Protein AF-A0A8T3PWP8-F1 (afdb_monomer)

Radius of gyration: 15.41 Å; Cα contacts (8 Å, |Δi|>4): 227; chains: 1; bounding box: 35×40×38 Å

Solvent-accessible surface area (backbone atoms only — not comparable to full-atom values): 7172 Å² total; per-residue (Å²): 134,89,68,70,73,70,73,57,89,94,51,48,80,70,47,63,30,17,34,41,33,70,83,45,56,60,93,83,65,50,53,74,50,44,23,34,41,37,34,29,52,66,12,42,29,28,32,28,49,39,48,76,50,75,55,97,64,26,23,36,38,44,38,55,61,55,40,85,71,47,73,50,62,67,70,60,47,70,69,59,57,49,50,60,41,43,77,70,58,40,48,75,47,74,55,66,85,43,49,93,93,46,46,55,31,66,77,38,81,44,74,75,83,79,69,76,73,69,81,82,75,130

Mean predicted aligned error: 8.73 Å

Sequence (122 aa):
MDATGVFPVGVEPVHRWRFLLDNLPEWIGGGFSAGEFLLRSDGALLRRSVISSYSRGETTWRAGPWSEFHRFPAGCERGQARAWLIDRGYDLGDPSPVAVDKSVAGPFPGLPDLFQKGPTLP

Secondary structure (DSSP, 8-state):
------PPTT--EEEEEEEEEEEE-GGGTSEEEEEEEEEETTSEEEEEEEEEEEETTEEEEEE---EEEEEPPTT--HHHHHHHHHHTT-EEEPPPSS-TT-SEEEEEES------------

Foldseek 3Di:
DDPADDPPPPKDFQDKWWWWQPDDDCVVPDDIFIWMWTAIQQQFIKIWGKDWDDDPQWIKMFIDGIDTDDGDHHRDHPVNVVVVCVVVVIDIDDDDPADPNGGMDDRDGHDPPPDDPDDPDD

Nearest PDB structures (foldseek):
  6rxt-assembly1_UD  TM=6.886E-01  e=7.167E+00  Thermochaetoides thermophila
  5n1a-assembly1_A  TM=4.448E-01  e=6.090E+00  Thermochaetoides thermophila DSM 1495
  6qp9-assembly1_A  TM=3.812E-01  e=4.166E+00  Drosophila melanogaster

Structure (mmCIF, N/CA/C/O backbone):
data_AF-A0A8T3PWP8-F1
#
_entry.id   AF-A0A8T3PWP8-F1
#
loop_
_atom_site.group_PDB
_atom_site.id
_atom_site.type_symbol
_atom_site.label_atom_id
_atom_site.label_alt_id
_atom_site.label_comp_id
_atom_site.label_asym_id
_atom_site.label_entity_id
_atom_site.label_seq_id
_atom_site.pdbx_PDB_ins_code
_atom_site.Cartn_x
_atom_site.Cartn_y
_atom_site.Cartn_z
_atom_site.occupancy
_atom_site.B_iso_or_equiv
_atom_site.auth_seq_id
_atom_site.auth_comp_id
_atom_site.auth_asym_id
_atom_site.auth_atom_id
_atom_site.pdbx_PDB_model_num
ATOM 1 N N . MET A 1 1 ? -15.570 13.132 -10.457 1.00 35.25 1 MET A N 1
ATOM 2 C CA . MET A 1 1 ? -15.550 13.128 -8.982 1.00 35.25 1 MET A CA 1
ATOM 3 C C . MET A 1 1 ? -14.173 12.665 -8.571 1.00 35.25 1 MET A C 1
ATOM 5 O O . MET A 1 1 ? -13.828 11.509 -8.775 1.00 35.25 1 MET A O 1
ATOM 9 N N . ASP A 1 2 ? -13.370 13.633 -8.153 1.00 35.06 2 ASP A N 1
ATOM 10 C CA . ASP A 1 2 ? -11.944 13.539 -7.869 1.00 35.06 2 ASP A CA 1
ATOM 11 C C . ASP A 1 2 ? -11.662 12.642 -6.659 1.00 35.06 2 ASP A C 1
ATOM 13 O O . ASP A 1 2 ? -11.883 13.029 -5.517 1.00 35.06 2 ASP A O 1
ATOM 17 N N . ALA A 1 3 ? -11.169 11.430 -6.912 1.00 34.88 3 ALA A N 1
ATOM 18 C CA . ALA A 1 3 ? -10.596 10.553 -5.891 1.00 34.88 3 ALA A CA 1
ATOM 19 C C . ALA A 1 3 ? -9.064 10.547 -6.018 1.00 34.88 3 ALA A C 1
ATOM 21 O O . ALA A 1 3 ? -8.423 9.506 -6.152 1.00 34.88 3 ALA A O 1
ATOM 22 N N . THR A 1 4 ? -8.463 11.733 -6.060 1.00 45.12 4 THR A N 1
ATOM 23 C CA . THR A 1 4 ? -7.013 11.910 -5.954 1.00 45.12 4 THR A CA 1
ATOM 24 C C . THR A 1 4 ? -6.655 12.002 -4.477 1.00 45.12 4 THR A C 1
ATOM 26 O O . THR A 1 4 ? -7.164 12.852 -3.752 1.00 45.12 4 THR A O 1
ATOM 29 N N . GLY A 1 5 ? -5.808 11.070 -4.032 1.00 48.94 5 GLY A N 1
ATOM 30 C CA . GLY A 1 5 ? -5.414 10.860 -2.641 1.00 48.94 5 GLY A CA 1
ATOM 31 C C . GLY A 1 5 ? -4.744 12.066 -1.989 1.00 48.94 5 GLY A C 1
ATOM 32 O O . GLY A 1 5 ? -3.520 12.139 -1.910 1.00 48.94 5 GLY A O 1
ATOM 33 N N . VAL A 1 6 ? -5.556 12.977 -1.466 1.00 53.47 6 VAL A N 1
ATOM 34 C CA . VAL A 1 6 ? -5.134 13.960 -0.474 1.00 53.47 6 VAL A CA 1
ATOM 35 C C . VAL A 1 6 ? -5.354 13.321 0.892 1.00 53.47 6 VAL A C 1
ATOM 37 O O . VAL A 1 6 ? -6.486 13.037 1.284 1.00 53.47 6 VAL A O 1
ATOM 40 N N . PHE A 1 7 ? -4.260 13.043 1.599 1.00 55.59 7 PHE A N 1
ATOM 41 C CA . PHE A 1 7 ? -4.317 12.633 2.998 1.00 55.59 7 PHE A CA 1
ATOM 42 C C . PHE A 1 7 ? -4.991 13.753 3.802 1.00 55.59 7 PHE A C 1
ATOM 44 O O . PHE A 1 7 ? -4.538 14.896 3.721 1.00 55.59 7 PHE A O 1
ATOM 51 N N . PRO A 1 8 ? -6.075 13.476 4.548 1.00 58.91 8 PRO A N 1
ATOM 52 C CA . PRO A 1 8 ? -6.673 14.467 5.432 1.00 58.91 8 PRO A CA 1
ATOM 53 C C . PRO A 1 8 ? -5.633 14.986 6.423 1.00 58.91 8 PRO A C 1
ATOM 55 O O . PRO A 1 8 ? -4.860 14.203 6.979 1.00 58.91 8 PRO A O 1
ATOM 58 N N . VAL A 1 9 ? -5.634 16.298 6.658 1.00 58.66 9 VAL A N 1
ATOM 59 C CA . VAL A 1 9 ? -4.749 16.946 7.635 1.00 58.66 9 VAL A CA 1
ATOM 60 C C . VAL A 1 9 ? -4.906 16.264 8.998 1.00 58.66 9 VAL A C 1
ATOM 62 O O . VAL A 1 9 ? -6.024 16.097 9.483 1.00 58.66 9 VAL A O 1
ATOM 65 N N . GLY A 1 10 ? -3.786 15.864 9.606 1.00 65.88 10 GLY A N 1
ATOM 66 C CA . GLY A 1 10 ? -3.759 15.195 10.910 1.00 65.88 10 GLY A CA 1
ATOM 67 C C . GLY A 1 10 ? -3.941 13.676 10.868 1.00 65.88 10 GLY A C 1
ATOM 68 O O . GLY A 1 10 ? -3.994 13.054 11.928 1.00 65.88 10 GLY A O 1
ATOM 69 N N . VAL A 1 11 ? -4.022 13.061 9.681 1.00 70.81 11 VAL A N 1
ATOM 70 C CA . VAL A 1 11 ? -4.031 11.602 9.558 1.00 70.81 11 VAL A CA 1
ATOM 71 C C . VAL A 1 11 ? -2.766 11.093 8.888 1.00 70.81 11 VAL A C 1
ATOM 73 O O . VAL A 1 11 ? -2.612 11.159 7.669 1.00 70.81 11 VAL A O 1
ATOM 76 N N . GLU A 1 12 ? -1.911 10.489 9.705 1.00 81.56 12 GLU A N 1
ATOM 77 C CA . GLU A 1 12 ? -0.605 10.005 9.285 1.00 81.56 12 GLU A CA 1
ATOM 78 C C . GLU A 1 12 ? -0.631 8.519 8.885 1.00 81.56 12 GLU A C 1
ATOM 80 O O . GLU A 1 12 ? -1.398 7.721 9.447 1.00 81.56 12 GLU A O 1
ATOM 85 N N . PRO A 1 13 ? 0.225 8.115 7.931 1.00 83.94 13 PRO A N 1
ATOM 86 C CA . PRO A 1 13 ? 0.591 6.723 7.713 1.00 83.94 13 PRO A CA 1
ATOM 87 C C . PRO A 1 13 ? 1.088 6.057 9.005 1.00 83.94 13 PRO A C 1
ATOM 89 O O . PRO A 1 13 ? 2.098 6.458 9.573 1.00 83.94 13 PRO A O 1
ATOM 92 N N . VAL A 1 14 ? 0.420 4.989 9.438 1.00 86.00 14 VAL A N 1
ATOM 93 C CA . VAL A 1 14 ? 0.895 4.108 10.518 1.00 86.00 14 VAL A CA 1
ATOM 94 C C . VAL A 1 14 ? 1.865 3.081 9.953 1.00 86.00 14 VAL A C 1
ATOM 96 O O . VAL A 1 14 ? 2.948 2.856 10.490 1.00 86.00 14 VAL A O 1
ATOM 99 N N . HIS A 1 15 ? 1.471 2.418 8.864 1.00 91.44 15 HIS A N 1
ATOM 100 C CA . HIS A 1 15 ? 2.315 1.426 8.214 1.00 91.44 15 HIS A CA 1
ATOM 101 C C . HIS A 1 15 ? 1.901 1.182 6.770 1.00 91.44 15 HIS A C 1
ATOM 103 O O . HIS A 1 15 ? 0.747 1.396 6.396 1.00 91.44 15 HIS A O 1
ATOM 109 N N . ARG A 1 16 ? 2.843 0.684 5.970 1.00 91.38 16 ARG A N 1
ATOM 110 C CA . ARG A 1 16 ? 2.639 0.366 4.563 1.00 91.38 16 ARG A CA 1
ATOM 111 C C . ARG A 1 16 ? 3.211 -1.005 4.246 1.00 91.38 16 ARG A C 1
ATOM 113 O O . ARG A 1 16 ? 4.317 -1.315 4.673 1.00 91.38 16 ARG A O 1
ATOM 120 N N . TRP A 1 17 ? 2.474 -1.784 3.468 1.00 92.44 17 TRP A N 1
ATOM 121 C CA . TRP A 1 17 ? 2.903 -3.096 2.994 1.00 92.44 17 TRP A CA 1
ATOM 122 C C . TRP A 1 17 ? 2.770 -3.161 1.487 1.00 92.44 17 TRP A C 1
ATOM 124 O O . TRP A 1 17 ? 1.782 -2.665 0.946 1.00 92.44 17 TRP A O 1
ATOM 134 N N . ARG A 1 18 ? 3.703 -3.834 0.819 1.00 90.38 18 ARG A N 1
ATOM 135 C CA . ARG A 1 18 ? 3.404 -4.417 -0.489 1.00 90.38 18 ARG A CA 1
ATOM 136 C C . ARG A 1 18 ? 2.636 -5.706 -0.261 1.00 90.38 18 ARG A C 1
ATOM 138 O O . ARG A 1 18 ? 2.943 -6.433 0.680 1.00 90.38 18 ARG A O 1
ATOM 145 N N . PHE A 1 19 ? 1.671 -5.995 -1.119 1.00 86.44 19 PHE A N 1
ATOM 146 C CA . PHE A 1 19 ? 1.022 -7.2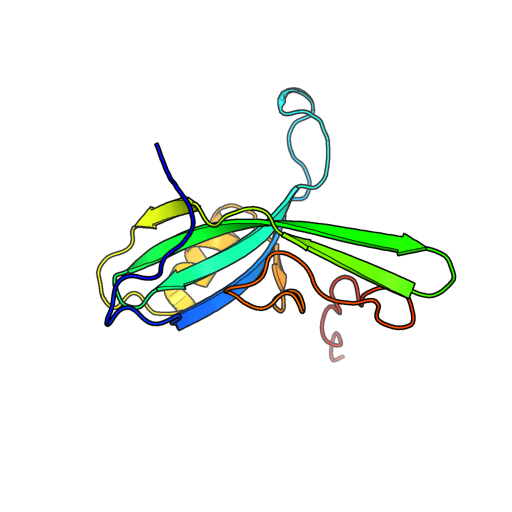93 -1.144 1.00 86.44 19 PHE A CA 1
ATOM 147 C C . PHE A 1 19 ? 1.174 -7.957 -2.504 1.00 86.44 19 PHE A C 1
ATOM 149 O O . PHE A 1 19 ? 1.215 -7.287 -3.542 1.00 86.44 19 PHE A O 1
ATOM 156 N N . LEU A 1 20 ? 1.213 -9.281 -2.464 1.00 79.94 20 LEU A N 1
ATOM 157 C CA . LEU A 1 20 ? 0.889 -10.145 -3.583 1.00 79.94 20 LEU A CA 1
ATOM 158 C C . LEU A 1 20 ? -0.359 -10.935 -3.188 1.00 79.94 20 LEU A C 1
ATOM 160 O O . LEU A 1 20 ? -0.444 -11.464 -2.081 1.00 79.94 20 LEU A O 1
ATOM 164 N N . LEU A 1 21 ? -1.327 -11.001 -4.089 1.00 70.69 21 LEU A N 1
ATOM 165 C CA . LEU A 1 21 ? -2.368 -12.009 -4.036 1.00 70.69 21 LEU A CA 1
ATOM 166 C C . LEU A 1 21 ? -2.053 -13.016 -5.135 1.00 70.69 21 LEU A C 1
ATOM 168 O O . LEU A 1 21 ? -2.198 -12.707 -6.321 1.00 70.69 21 LEU A O 1
ATOM 172 N N . ASP A 1 22 ? -1.548 -14.169 -4.715 1.00 55.62 22 ASP A N 1
ATOM 173 C CA . ASP A 1 22 ? -1.397 -15.343 -5.565 1.00 55.62 22 ASP A CA 1
ATOM 174 C C . ASP A 1 22 ? -2.733 -16.106 -5.603 1.00 55.62 22 ASP A C 1
ATOM 176 O O . ASP A 1 22 ? -3.527 -16.023 -4.664 1.00 55.62 22 ASP A O 1
ATOM 180 N N . ASN A 1 23 ? -2.986 -16.855 -6.675 1.00 53.84 23 ASN A N 1
ATOM 181 C CA . ASN A 1 23 ? -4.151 -17.732 -6.812 1.00 53.84 23 ASN A CA 1
ATOM 182 C C . ASN A 1 23 ? -5.525 -17.026 -6.893 1.00 53.84 23 ASN A C 1
ATOM 184 O O . ASN A 1 23 ? -6.522 -17.504 -6.343 1.00 53.84 23 ASN A O 1
ATOM 188 N N . LEU A 1 24 ? -5.627 -15.903 -7.620 1.00 59.09 24 LEU A N 1
ATOM 189 C CA . LEU A 1 24 ? -6.948 -15.392 -8.004 1.00 59.0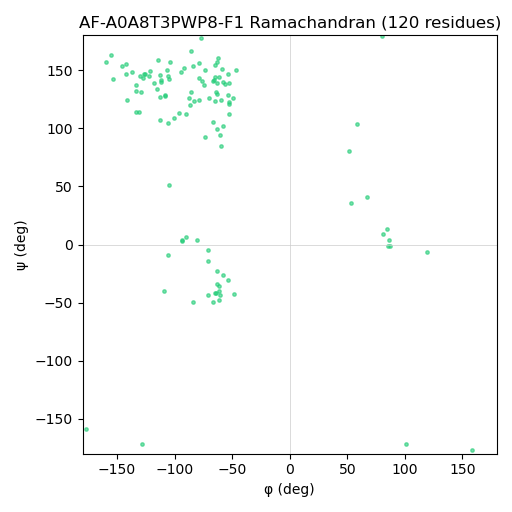9 24 LEU A CA 1
ATOM 190 C C . LEU A 1 24 ? -7.653 -16.397 -8.931 1.00 59.09 24 LEU A C 1
ATOM 192 O O . LEU A 1 24 ? -7.052 -16.815 -9.925 1.00 59.09 24 LEU A O 1
ATOM 196 N N . PRO A 1 25 ? -8.925 -16.751 -8.662 1.00 54.75 25 PRO A N 1
ATOM 197 C CA . PRO A 1 25 ? -9.696 -17.607 -9.552 1.00 54.75 25 PRO A CA 1
ATOM 198 C C . PRO A 1 25 ? -9.691 -17.077 -10.991 1.00 54.75 25 PRO A C 1
ATOM 200 O O . PRO A 1 25 ? -9.843 -15.872 -11.209 1.00 54.75 25 PRO A O 1
ATOM 203 N N . GLU A 1 26 ? -9.569 -17.969 -11.978 1.00 52.56 26 GLU A N 1
ATOM 204 C CA . GLU A 1 26 ? -9.493 -17.601 -13.404 1.00 52.56 26 GLU A CA 1
ATOM 205 C C . GLU A 1 26 ? -10.660 -16.714 -13.864 1.00 52.56 26 GLU A C 1
ATOM 207 O O . GLU A 1 26 ? -10.481 -15.830 -14.697 1.00 52.56 26 GLU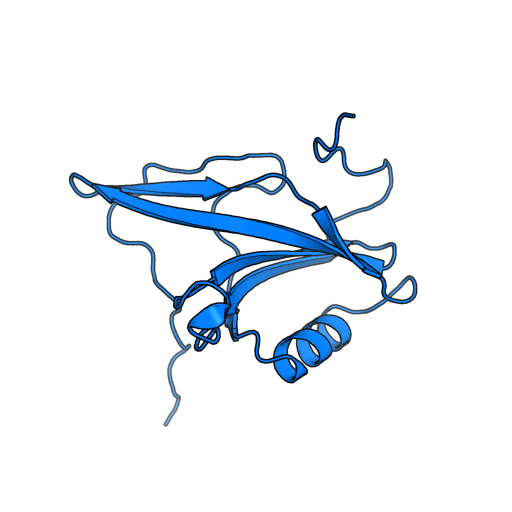 A O 1
ATOM 212 N N . TRP A 1 27 ? -11.842 -16.870 -13.263 1.00 49.59 27 TRP A N 1
ATOM 213 C CA . TRP A 1 27 ? -13.029 -16.070 -13.577 1.00 49.59 27 TRP A CA 1
ATOM 214 C C . TRP A 1 27 ? -12.956 -14.606 -13.097 1.00 49.59 27 TRP A C 1
ATOM 216 O O . TRP A 1 27 ? -13.740 -13.781 -13.558 1.00 49.59 27 TRP A O 1
ATOM 226 N N . ILE A 1 28 ? -12.003 -14.261 -12.221 1.00 52.94 28 ILE A N 1
ATOM 227 C CA . ILE A 1 28 ? -11.655 -12.874 -11.841 1.00 52.94 28 ILE A CA 1
ATOM 228 C C . ILE A 1 28 ? -10.502 -12.338 -12.723 1.00 52.94 28 ILE A C 1
ATOM 230 O O . ILE A 1 28 ? -10.044 -11.209 -12.561 1.00 52.94 28 ILE A O 1
ATOM 234 N N . GLY A 1 29 ? -10.060 -13.123 -13.708 1.00 43.50 29 GLY A N 1
ATOM 235 C CA . GLY A 1 29 ? -9.082 -12.728 -14.718 1.00 43.50 29 GLY A CA 1
ATOM 236 C C . GLY A 1 29 ? -7.805 -13.560 -14.727 1.00 43.50 29 GLY A C 1
ATOM 237 O O . GLY A 1 29 ? -7.020 -13.359 -15.643 1.00 43.50 29 GLY A O 1
ATOM 238 N N . GLY A 1 30 ? -7.609 -14.474 -13.764 1.00 40.00 30 GLY A N 1
ATOM 239 C CA . GLY A 1 30 ? -6.438 -15.355 -13.679 1.00 40.00 30 GLY A CA 1
ATOM 240 C C . GLY A 1 30 ? -5.113 -14.588 -13.598 1.00 40.00 30 GLY A C 1
ATOM 241 O O . GLY A 1 30 ? -4.610 -14.069 -14.589 1.00 40.00 30 GLY A O 1
ATOM 242 N N . GLY A 1 31 ? -4.503 -14.511 -12.416 1.00 51.53 31 GLY A N 1
ATOM 243 C CA . GLY A 1 31 ? -3.179 -13.897 -12.290 1.00 51.53 31 GLY A CA 1
ATOM 244 C C . GLY A 1 31 ? -2.834 -13.410 -10.891 1.00 51.53 31 GLY A C 1
ATOM 245 O O . GLY A 1 31 ? -3.604 -13.555 -9.944 1.00 51.53 31 GLY A O 1
ATOM 246 N N . PHE A 1 32 ? -1.657 -12.799 -10.780 1.00 56.09 32 PHE A N 1
ATOM 247 C CA . PHE A 1 32 ? -1.164 -12.195 -9.548 1.00 56.09 32 PHE A CA 1
ATOM 248 C C . PHE A 1 32 ? -1.658 -10.749 -9.447 1.00 56.09 32 PHE A C 1
ATOM 250 O O . PHE A 1 32 ? -1.416 -9.942 -10.348 1.00 56.09 32 PHE A O 1
ATOM 257 N N . SER A 1 33 ? -2.314 -10.383 -8.343 1.00 70.00 33 SER A N 1
ATOM 258 C CA . SER A 1 33 ? -2.578 -8.970 -8.041 1.00 70.00 33 SER A CA 1
ATOM 259 C C . SER A 1 33 ? -1.497 -8.452 -7.104 1.00 70.00 33 SER A C 1
ATOM 261 O O . SER A 1 33 ? -1.414 -8.881 -5.956 1.00 70.00 33 SER A O 1
ATOM 263 N N . ALA A 1 34 ? -0.673 -7.527 -7.590 1.00 81.25 34 ALA A N 1
ATOM 264 C CA . ALA A 1 34 ? 0.322 -6.840 -6.780 1.00 81.25 34 ALA A CA 1
ATOM 265 C C . ALA A 1 34 ? -0.122 -5.407 -6.476 1.00 81.25 34 ALA A C 1
ATOM 267 O O . ALA A 1 34 ? -0.710 -4.702 -7.305 1.00 81.25 34 ALA A O 1
ATOM 268 N N . GLY A 1 35 ? 0.169 -4.959 -5.267 1.00 90.69 35 GLY A N 1
ATOM 269 C CA . GLY A 1 35 ? -0.167 -3.611 -4.862 1.00 90.69 35 GLY A CA 1
ATOM 270 C C . GLY A 1 35 ? 0.330 -3.297 -3.479 1.00 90.69 35 GLY A C 1
ATOM 271 O O . GLY A 1 35 ? 1.265 -3.920 -2.981 1.00 90.69 35 GLY A O 1
ATOM 272 N N . GLU A 1 36 ? -0.286 -2.298 -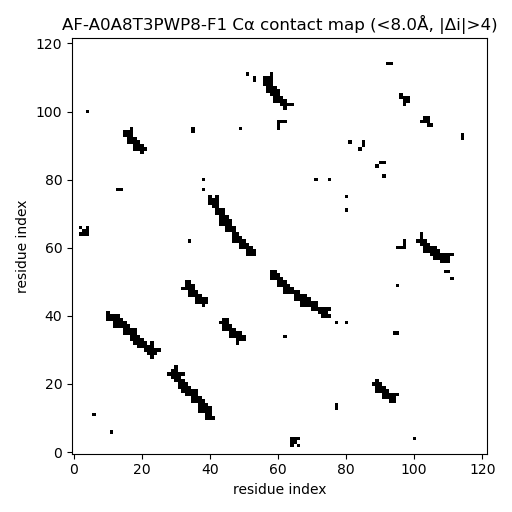2.867 1.00 92.88 36 GLU A N 1
ATOM 273 C CA . GLU A 1 36 ? 0.086 -1.868 -1.535 1.00 92.88 36 GLU A CA 1
ATOM 274 C C . GLU A 1 36 ? -1.108 -1.587 -0.659 1.00 92.88 36 GLU A C 1
ATOM 276 O O . GLU A 1 36 ? -2.139 -1.109 -1.134 1.00 92.88 36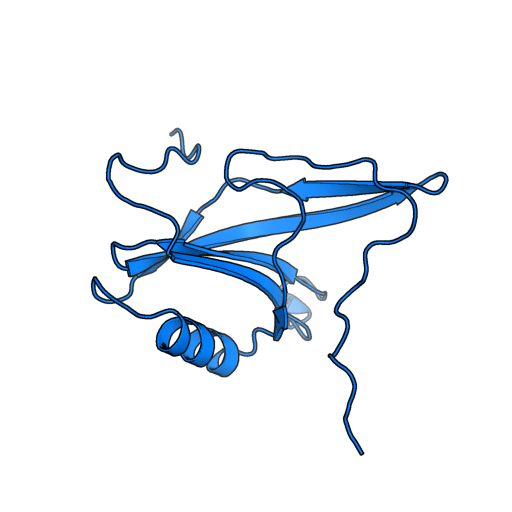 GLU A O 1
ATOM 281 N N . PHE A 1 37 ? -0.908 -1.838 0.627 1.00 94.69 37 PHE A N 1
ATOM 282 C CA . PHE A 1 37 ? -1.769 -1.381 1.693 1.00 94.69 37 PHE A CA 1
ATOM 283 C C . PHE A 1 37 ? -1.107 -0.241 2.446 1.00 94.69 37 PHE A C 1
ATOM 285 O O . PHE A 1 37 ? 0.106 -0.251 2.658 1.00 94.69 37 PHE A O 1
ATOM 292 N N . LEU A 1 38 ? -1.918 0.706 2.894 1.00 94.56 38 LEU A N 1
ATOM 293 C CA . LEU A 1 38 ? -1.506 1.775 3.784 1.00 94.56 38 LEU A CA 1
ATOM 294 C C . LEU A 1 38 ? -2.524 1.905 4.911 1.00 94.56 38 LEU A C 1
ATOM 296 O O . LEU A 1 38 ? -3.675 2.260 4.672 1.00 94.56 38 LEU A O 1
ATOM 300 N N . LEU A 1 39 ? -2.091 1.611 6.132 1.00 94.44 39 LEU A N 1
ATOM 301 C CA . LEU A 1 39 ? -2.879 1.842 7.335 1.00 94.44 39 LEU A CA 1
ATOM 302 C C . LEU A 1 39 ? -2.654 3.276 7.806 1.00 94.44 39 LEU A C 1
ATOM 304 O O . LEU A 1 39 ? -1.511 3.718 7.924 1.00 94.44 39 LEU A O 1
ATOM 308 N N . ARG A 1 40 ? -3.741 3.982 8.092 1.00 92.75 40 ARG A 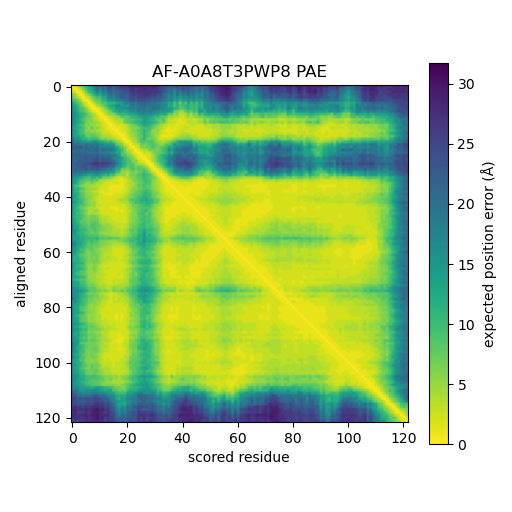N 1
ATOM 309 C CA . ARG A 1 40 ? -3.760 5.341 8.636 1.00 92.75 40 ARG A CA 1
ATOM 310 C C . ARG A 1 40 ? -4.118 5.334 10.122 1.00 92.75 40 ARG A C 1
ATOM 312 O O . ARG A 1 40 ? -4.753 4.398 10.606 1.00 92.75 40 ARG A O 1
ATOM 319 N N . SER A 1 41 ? -3.732 6.386 10.845 1.00 90.69 41 SER A N 1
ATOM 320 C CA . SER A 1 41 ? -3.976 6.502 12.295 1.00 90.69 41 SER A CA 1
ATOM 321 C C . SER A 1 41 ? -5.464 6.557 12.670 1.00 90.69 41 SER A C 1
ATOM 323 O O . SER A 1 41 ? -5.838 6.168 13.776 1.00 90.69 41 SER A O 1
ATOM 325 N N . ASP A 1 42 ? -6.327 6.958 11.734 1.00 90.81 42 ASP A N 1
ATOM 326 C CA . ASP A 1 42 ? -7.789 6.968 11.874 1.00 90.81 42 ASP A CA 1
ATOM 327 C C . ASP A 1 42 ? -8.449 5.592 11.646 1.00 90.81 42 ASP A C 1
ATOM 329 O O . ASP A 1 42 ? -9.676 5.490 11.645 1.00 90.81 42 ASP A O 1
ATOM 333 N N . GLY A 1 43 ? -7.654 4.539 11.433 1.00 91.75 43 GLY A N 1
ATOM 334 C CA . GLY A 1 43 ? -8.132 3.178 11.185 1.00 91.75 43 GLY A CA 1
ATOM 335 C C . GLY A 1 43 ? -8.473 2.883 9.721 1.00 91.75 43 GLY A C 1
ATOM 336 O O . GLY A 1 43 ? -8.834 1.748 9.405 1.00 91.75 43 GLY A O 1
ATOM 337 N N . ALA A 1 44 ? -8.344 3.848 8.803 1.00 92.94 44 ALA A N 1
ATOM 338 C CA . ALA A 1 44 ? -8.546 3.584 7.382 1.00 92.94 44 ALA A CA 1
ATOM 339 C C . ALA A 1 44 ? -7.404 2.721 6.821 1.00 92.94 44 ALA A C 1
ATOM 341 O O . ALA A 1 44 ? -6.227 3.077 6.911 1.00 92.94 44 ALA A O 1
ATOM 342 N N . LEU A 1 45 ? -7.759 1.601 6.194 1.00 94.38 45 LEU A N 1
ATOM 343 C CA . LEU A 1 45 ? -6.851 0.782 5.407 1.00 94.38 45 LEU A CA 1
ATOM 344 C C . LEU A 1 45 ? -7.073 1.104 3.931 1.00 94.38 45 LEU A C 1
ATOM 346 O O . LEU A 1 45 ? -8.096 0.748 3.344 1.00 94.38 45 LEU A O 1
ATOM 350 N N . LEU A 1 46 ? -6.107 1.787 3.330 1.00 93.62 46 LEU A N 1
ATOM 351 C CA . LEU A 1 46 ? -6.112 2.123 1.913 1.00 93.62 46 LEU A CA 1
ATOM 352 C C . LEU A 1 46 ? -5.395 1.043 1.108 1.00 93.62 46 LEU A C 1
ATOM 354 O O . LEU A 1 46 ? -4.467 0.404 1.601 1.00 93.62 46 LEU A O 1
ATOM 358 N N . ARG A 1 47 ? -5.795 0.883 -0.151 1.00 92.81 47 ARG A N 1
ATOM 359 C CA . ARG A 1 47 ? -5.177 0.001 -1.142 1.00 92.81 47 ARG A CA 1
ATOM 360 C C . ARG A 1 47 ? -4.836 0.784 -2.405 1.00 92.81 47 ARG A C 1
ATOM 362 O O . ARG A 1 47 ? -5.581 1.682 -2.786 1.00 92.81 47 ARG A O 1
ATOM 369 N N . ARG A 1 48 ? -3.753 0.411 -3.086 1.00 91.00 48 ARG A N 1
ATOM 370 C CA . ARG A 1 48 ? -3.488 0.804 -4.481 1.00 91.00 48 ARG A CA 1
ATOM 371 C C . ARG A 1 48 ? -2.847 -0.330 -5.270 1.00 91.00 48 ARG A C 1
ATOM 373 O O . ARG A 1 48 ? -2.193 -1.190 -4.685 1.00 91.00 48 ARG A O 1
ATOM 380 N N . SER A 1 49 ? -3.010 -0.333 -6.590 1.00 90.06 49 SER A N 1
ATOM 381 C CA . SER A 1 49 ? -2.245 -1.213 -7.482 1.00 90.06 49 SER A CA 1
ATOM 382 C C . SER A 1 49 ? -0.825 -0.684 -7.650 1.00 90.06 49 SER A C 1
ATOM 384 O O . SER A 1 49 ? -0.644 0.525 -7.810 1.00 90.06 49 SER A O 1
ATOM 386 N N . VAL A 1 50 ? 0.167 -1.571 -7.677 1.00 88.62 50 VAL A N 1
ATOM 387 C CA . VAL A 1 50 ? 1.560 -1.209 -7.954 1.00 88.62 50 VAL A CA 1
ATOM 388 C C . VAL A 1 50 ? 2.192 -2.286 -8.819 1.00 88.62 50 VAL A C 1
ATOM 390 O O . VAL A 1 50 ? 2.197 -3.456 -8.449 1.00 88.62 50 VAL A O 1
ATOM 393 N N . ILE A 1 51 ? 2.737 -1.874 -9.960 1.00 88.19 51 ILE A N 1
ATOM 394 C CA . ILE A 1 51 ? 3.397 -2.752 -10.925 1.00 88.19 51 ILE A CA 1
ATOM 395 C C . ILE A 1 51 ? 4.834 -2.295 -11.155 1.00 88.19 51 ILE A C 1
ATOM 397 O O . ILE A 1 51 ? 5.120 -1.095 -11.156 1.00 88.19 51 ILE A O 1
ATOM 401 N N . SER A 1 52 ? 5.735 -3.247 -11.366 1.00 87.44 52 SER A N 1
ATOM 402 C CA . SER A 1 52 ? 7.091 -2.987 -11.841 1.00 87.44 52 SER A CA 1
ATOM 403 C C . SER A 1 52 ? 7.231 -3.410 -13.302 1.00 87.44 52 SER A C 1
ATOM 405 O O . SER A 1 52 ? 6.562 -4.326 -13.775 1.00 87.44 52 SER A O 1
ATOM 407 N N . SER A 1 53 ? 8.112 -2.731 -14.026 1.00 87.56 53 SER A N 1
ATOM 408 C CA . SER A 1 53 ? 8.528 -3.096 -15.378 1.00 87.56 53 SER A CA 1
ATOM 409 C C . SER A 1 53 ? 10.045 -3.024 -15.466 1.00 87.56 53 SER A C 1
ATOM 411 O O . SER A 1 53 ? 10.623 -2.014 -15.057 1.00 87.56 53 SER A O 1
ATOM 413 N N . TYR A 1 54 ? 10.671 -4.059 -16.023 1.00 87.38 54 TYR A N 1
ATOM 414 C CA . TYR A 1 54 ? 12.112 -4.115 -16.243 1.00 87.38 54 TYR A CA 1
ATOM 415 C C . TYR A 1 54 ? 12.439 -3.993 -17.729 1.00 87.38 54 TYR A C 1
ATOM 417 O O . TYR A 1 54 ? 11.897 -4.725 -18.557 1.00 87.38 54 TYR A O 1
ATOM 425 N N . SER A 1 55 ? 13.330 -3.071 -18.073 1.00 88.88 55 SER A N 1
ATOM 426 C CA . SER A 1 55 ? 13.796 -2.875 -19.442 1.00 88.88 55 SER A CA 1
ATOM 427 C C . SER A 1 55 ? 15.189 -2.266 -19.444 1.00 88.88 55 SER A C 1
ATOM 429 O O . SER A 1 55 ? 15.470 -1.388 -18.638 1.00 88.88 55 SER A O 1
ATOM 431 N N . ARG A 1 56 ? 16.049 -2.693 -20.378 1.00 89.62 56 ARG A N 1
ATOM 432 C CA . ARG A 1 56 ? 17.399 -2.126 -20.578 1.00 89.62 56 ARG A CA 1
ATOM 433 C C . ARG A 1 56 ? 18.271 -2.090 -19.310 1.00 89.62 56 ARG A C 1
ATOM 435 O O . ARG A 1 56 ? 19.060 -1.171 -19.140 1.00 89.62 56 ARG A O 1
ATOM 442 N N . GLY A 1 57 ? 18.153 -3.088 -18.435 1.00 89.62 57 GLY A N 1
ATOM 443 C CA . GLY A 1 57 ? 18.939 -3.121 -17.198 1.00 89.62 57 GLY A CA 1
ATOM 444 C C . GLY A 1 57 ? 18.310 -2.375 -16.023 1.00 89.62 57 GLY A C 1
ATOM 445 O O . GLY A 1 57 ? 18.879 -2.408 -14.936 1.00 89.62 57 GLY A O 1
ATOM 446 N N . GLU A 1 58 ? 17.145 -1.754 -16.208 1.00 92.12 58 GLU A N 1
ATOM 447 C CA . GLU A 1 58 ? 16.527 -0.867 -15.227 1.00 92.12 58 GLU A CA 1
ATOM 448 C C . GLU A 1 58 ? 15.092 -1.276 -14.887 1.00 92.12 58 GLU A C 1
ATOM 450 O O . GLU A 1 58 ? 14.335 -1.730 -15.747 1.00 92.12 58 GLU A O 1
ATOM 455 N N . THR A 1 59 ? 14.689 -1.048 -13.637 1.00 91.12 59 THR A N 1
ATOM 456 C CA . THR A 1 59 ? 13.323 -1.243 -13.146 1.00 91.12 59 THR A CA 1
ATOM 457 C C . THR A 1 59 ? 12.635 0.086 -12.881 1.00 91.12 59 THR A C 1
ATOM 459 O O . THR A 1 59 ? 13.122 0.915 -12.115 1.00 91.12 59 THR A O 1
ATOM 462 N N . THR A 1 60 ? 11.441 0.252 -13.444 1.00 92.25 60 THR A N 1
ATOM 463 C CA . THR A 1 60 ? 10.514 1.342 -13.114 1.00 92.25 60 THR A CA 1
ATOM 464 C C . THR A 1 60 ? 9.287 0.784 -12.411 1.00 92.25 60 THR A C 1
ATOM 466 O O . THR A 1 60 ? 8.779 -0.272 -12.781 1.00 92.25 60 THR A O 1
ATOM 469 N N . TRP A 1 61 ? 8.784 1.513 -11.422 1.00 91.75 61 TRP A N 1
ATOM 470 C CA . TRP A 1 61 ? 7.559 1.191 -10.700 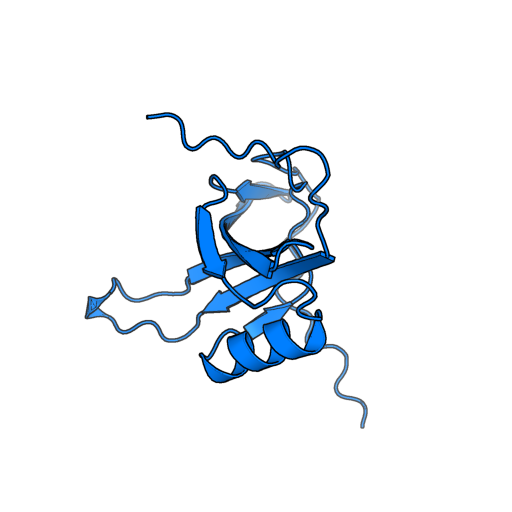1.00 91.75 61 TRP A CA 1
ATOM 471 C C . TRP A 1 61 ? 6.471 2.207 -11.013 1.00 91.75 61 TRP A C 1
ATOM 473 O O . TRP A 1 61 ? 6.744 3.405 -11.073 1.00 91.75 61 TRP A O 1
ATOM 483 N N . ARG A 1 62 ? 5.231 1.741 -11.172 1.00 91.38 62 ARG A N 1
ATOM 484 C CA . ARG A 1 62 ? 4.050 2.587 -11.361 1.00 91.38 62 ARG A CA 1
ATOM 485 C C . ARG A 1 62 ? 2.953 2.187 -10.389 1.00 91.38 62 ARG A C 1
ATOM 487 O O . ARG A 1 62 ? 2.622 1.009 -10.272 1.00 91.38 62 ARG A O 1
ATOM 494 N N . ALA A 1 63 ? 2.391 3.177 -9.715 1.00 89.50 63 ALA A N 1
ATOM 495 C CA . ALA A 1 63 ? 1.333 3.035 -8.735 1.00 89.50 63 ALA A CA 1
ATOM 496 C C . ALA A 1 63 ? 0.067 3.768 -9.189 1.00 89.50 63 ALA A C 1
ATOM 498 O O . ALA A 1 63 ? 0.130 4.879 -9.720 1.00 89.50 63 ALA A O 1
ATOM 499 N N . GLY A 1 64 ? -1.081 3.134 -8.958 1.00 89.44 64 GLY A N 1
ATOM 500 C CA . GLY A 1 64 ? -2.391 3.760 -9.106 1.00 89.44 64 GLY A CA 1
ATOM 501 C C . GLY A 1 64 ? -2.735 4.677 -7.923 1.00 89.44 64 GLY A C 1
ATOM 502 O O . GLY A 1 64 ? -1.961 4.778 -6.963 1.00 89.44 64 GLY A O 1
ATOM 503 N N . PRO A 1 65 ? -3.901 5.341 -7.964 1.00 88.94 65 PRO A N 1
ATOM 504 C CA . PRO A 1 65 ? -4.395 6.118 -6.833 1.00 88.94 65 PRO A CA 1
ATOM 505 C C . PRO A 1 65 ? -4.705 5.217 -5.627 1.00 88.94 65 PRO A C 1
ATOM 507 O O . PRO A 1 65 ? -5.008 4.032 -5.776 1.00 88.94 65 PRO A O 1
ATOM 510 N N . TRP A 1 66 ? -4.645 5.798 -4.428 1.00 89.19 66 TRP A N 1
ATOM 511 C CA . TRP A 1 66 ? -5.124 5.151 -3.208 1.00 89.19 66 TRP A CA 1
ATOM 512 C C . TRP A 1 66 ? -6.653 5.157 -3.156 1.00 89.19 66 TRP A C 1
ATOM 514 O O . TRP A 1 66 ? -7.281 6.183 -3.405 1.00 89.19 66 TRP A O 1
ATOM 524 N N . SER A 1 67 ? -7.238 4.035 -2.753 1.00 88.44 67 SER A N 1
ATOM 525 C CA . SER A 1 67 ? -8.668 3.887 -2.475 1.00 88.44 67 SER A CA 1
ATOM 526 C C . SER A 1 67 ? -8.875 3.225 -1.116 1.00 88.44 67 SER A C 1
ATOM 528 O O . SER A 1 67 ? -8.100 2.342 -0.746 1.00 88.44 67 SER A O 1
ATOM 530 N N . GLU A 1 68 ? -9.916 3.606 -0.377 1.00 90.62 68 GLU A N 1
ATOM 531 C CA . GLU A 1 68 ? -10.271 2.910 0.865 1.00 90.62 68 GLU A CA 1
ATOM 532 C C . GLU A 1 68 ? -10.659 1.458 0.568 1.00 90.62 68 GLU A C 1
ATOM 534 O O . GLU A 1 68 ? -11.450 1.184 -0.332 1.00 90.62 68 GLU A O 1
ATOM 539 N N . PHE A 1 69 ? -10.054 0.528 1.302 1.00 90.81 69 PHE A N 1
ATOM 540 C CA . PHE A 1 69 ? -10.291 -0.906 1.165 1.00 90.81 69 PHE A CA 1
ATOM 541 C C . PHE A 1 69 ? -11.052 -1.467 2.364 1.00 90.81 69 PHE A C 1
ATOM 543 O O . PHE A 1 69 ? -11.934 -2.307 2.206 1.00 90.81 69 PHE A O 1
ATOM 550 N N . HIS A 1 70 ? -10.710 -1.003 3.564 1.00 93.12 70 HIS A N 1
ATOM 551 C CA . HIS A 1 70 ? -11.371 -1.395 4.799 1.00 93.12 70 HIS A CA 1
ATOM 552 C C . HIS A 1 70 ? -11.215 -0.305 5.862 1.00 93.12 70 HIS A C 1
ATOM 554 O O . HIS A 1 70 ? -10.334 0.552 5.761 1.00 93.12 70 HIS A O 1
ATOM 560 N N . ARG A 1 71 ? -12.040 -0.368 6.908 1.00 94.69 71 ARG A N 1
ATOM 561 C CA . ARG A 1 71 ? -11.985 0.548 8.042 1.00 94.69 71 ARG A CA 1
ATOM 562 C C . ARG A 1 71 ? -11.998 -0.226 9.351 1.00 94.69 71 ARG A C 1
ATOM 564 O O . ARG A 1 71 ? -12.990 -0.862 9.692 1.00 94.69 71 ARG A O 1
ATOM 571 N N . PHE A 1 72 ? -10.890 -0.138 10.071 1.00 94.19 72 PHE A N 1
ATOM 572 C CA . PHE A 1 72 ? -10.766 -0.623 11.437 1.00 94.19 72 PHE A CA 1
ATOM 573 C C . PHE A 1 72 ? -11.247 0.440 12.436 1.00 94.19 72 PHE A C 1
ATOM 575 O O . PHE A 1 72 ? -11.384 1.614 12.074 1.00 94.19 72 PHE A O 1
ATOM 582 N N . PRO A 1 73 ? -11.461 0.067 13.710 1.00 91.75 73 PRO A N 1
ATOM 583 C CA . PRO A 1 73 ? -11.543 1.041 14.790 1.00 91.75 73 PRO A CA 1
ATOM 584 C C . PRO A 1 73 ? -10.309 1.957 14.816 1.00 91.75 73 PRO A C 1
ATOM 586 O O . PRO A 1 73 ? -9.192 1.527 14.506 1.00 91.75 73 PRO A O 1
ATOM 589 N N . ALA A 1 74 ? -10.506 3.218 15.205 1.00 87.06 74 ALA A N 1
ATOM 590 C CA . ALA A 1 74 ? -9.403 4.155 15.391 1.00 87.06 74 ALA A CA 1
ATOM 591 C C . ALA A 1 74 ? -8.402 3.604 16.422 1.00 87.06 74 ALA A C 1
ATOM 593 O O . ALA A 1 74 ? -8.801 3.014 17.426 1.00 87.06 74 ALA A O 1
ATOM 594 N N . GLY A 1 75 ? -7.104 3.779 16.163 1.00 82.81 75 GLY A N 1
ATOM 595 C CA . GLY A 1 75 ? -6.047 3.193 16.995 1.00 82.81 75 GLY A CA 1
ATOM 596 C C . GLY A 1 75 ? -5.733 1.723 16.699 1.00 82.81 75 GLY A C 1
ATOM 597 O O . GLY A 1 75 ? -4.961 1.120 17.438 1.00 82.81 75 GLY A O 1
ATOM 598 N N . CYS A 1 76 ? -6.282 1.143 15.623 1.00 90.44 76 CYS A N 1
ATOM 599 C CA . CYS A 1 76 ? -5.866 -0.175 15.150 1.00 90.44 76 CYS A CA 1
ATOM 600 C C . CYS A 1 76 ? -4.347 -0.228 14.959 1.00 90.44 76 CYS A C 1
ATOM 602 O O . CYS A 1 76 ? -3.765 0.523 14.172 1.00 90.44 76 CYS A O 1
ATOM 604 N N . GLU A 1 77 ? -3.706 -1.165 15.646 1.00 89.81 77 GLU A N 1
ATOM 605 C CA . GLU A 1 77 ? -2.267 -1.338 15.549 1.00 89.81 77 GLU A CA 1
ATOM 606 C C . GLU A 1 77 ? -1.873 -2.086 14.272 1.00 89.81 77 GLU A C 1
ATOM 608 O O . GLU A 1 77 ? -2.615 -2.911 13.727 1.00 89.81 77 GLU A O 1
ATOM 613 N N . ARG A 1 78 ? -0.627 -1.862 13.842 1.00 91.31 78 ARG A N 1
ATOM 614 C CA . ARG A 1 78 ? 0.007 -2.555 12.710 1.00 91.31 78 ARG A CA 1
ATOM 615 C C . ARG A 1 78 ? -0.170 -4.077 12.778 1.00 91.31 78 ARG A C 1
ATOM 617 O O . ARG A 1 78 ? -0.421 -4.703 11.751 1.00 91.31 78 ARG A O 1
ATOM 624 N N . GLY A 1 79 ? -0.005 -4.672 13.963 1.00 93.12 79 GLY A N 1
ATOM 625 C CA . GLY A 1 79 ? -0.076 -6.123 14.158 1.00 93.12 79 GLY A CA 1
ATOM 626 C C . GLY A 1 79 ? -1.464 -6.698 13.868 1.00 93.12 79 GLY A C 1
ATOM 627 O O . GLY A 1 79 ? -1.572 -7.716 13.187 1.00 93.12 79 GLY A O 1
ATOM 628 N N . GLN A 1 80 ? -2.515 -6.003 14.308 1.00 93.50 80 GLN A N 1
ATOM 629 C CA . GLN A 1 80 ? -3.907 -6.413 14.106 1.00 93.50 80 GLN A CA 1
ATOM 630 C C . GLN A 1 80 ? -4.291 -6.353 12.624 1.00 93.50 80 GLN A C 1
ATOM 632 O O . GLN A 1 80 ? -4.769 -7.341 12.066 1.00 93.50 80 GLN A O 1
ATOM 637 N N . ALA A 1 81 ? -3.995 -5.233 11.956 1.00 94.44 81 ALA A N 1
ATOM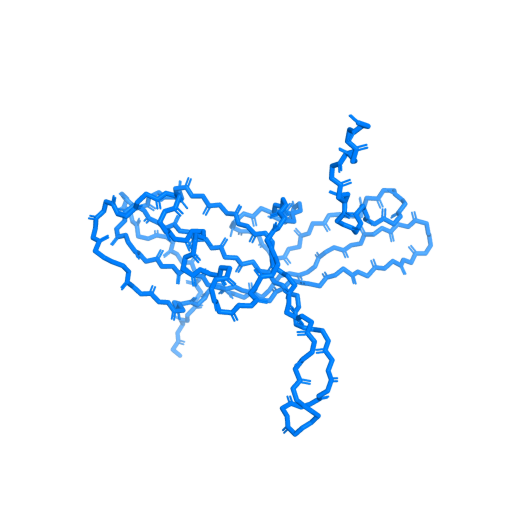 638 C CA . ALA A 1 81 ? -4.258 -5.077 10.526 1.00 94.44 81 ALA A CA 1
ATOM 639 C C . ALA A 1 81 ? -3.479 -6.100 9.680 1.00 94.44 81 ALA A C 1
ATOM 641 O O . ALA A 1 81 ? -4.027 -6.682 8.744 1.00 94.44 81 ALA A O 1
ATOM 642 N N . ARG A 1 82 ? -2.214 -6.372 10.038 1.00 94.00 82 ARG A N 1
ATOM 643 C CA . ARG A 1 82 ? -1.389 -7.394 9.380 1.00 94.00 82 ARG A CA 1
ATOM 644 C C . ARG A 1 82 ? -1.991 -8.792 9.512 1.00 94.00 82 ARG A C 1
ATOM 646 O O . ARG A 1 82 ? -2.081 -9.494 8.511 1.00 94.00 82 ARG A O 1
ATOM 653 N N . ALA A 1 83 ? -2.400 -9.194 10.715 1.00 94.00 83 ALA A N 1
ATOM 654 C CA . ALA A 1 83 ? -3.013 -10.503 10.935 1.00 94.00 83 ALA A CA 1
ATOM 655 C C . ALA A 1 83 ? -4.311 -10.661 10.126 1.00 94.00 83 ALA A C 1
ATOM 657 O O . ALA A 1 83 ? -4.497 -11.669 9.451 1.00 94.00 83 ALA A O 1
ATOM 658 N N . TRP A 1 84 ? -5.158 -9.628 10.117 1.00 94.25 84 TRP A N 1
ATOM 659 C CA . TRP A 1 84 ? -6.413 -9.605 9.359 1.00 94.25 84 TRP A CA 1
ATOM 660 C C . TRP A 1 84 ? -6.214 -9.734 7.839 1.00 94.25 84 TRP A C 1
ATOM 662 O O . TRP A 1 84 ? -7.028 -10.363 7.157 1.00 94.25 84 TRP A O 1
ATOM 672 N N . LEU A 1 85 ? -5.139 -9.141 7.305 1.00 91.94 85 LEU A N 1
ATOM 673 C CA . LEU A 1 85 ? -4.754 -9.254 5.896 1.00 91.94 85 LEU A CA 1
ATOM 674 C C . LEU A 1 85 ? -4.232 -10.658 5.557 1.00 91.94 85 LEU A C 1
ATOM 676 O O . LEU A 1 85 ? -4.630 -11.221 4.540 1.00 91.94 85 LEU A O 1
ATOM 680 N N . ILE A 1 86 ? -3.389 -11.239 6.413 1.00 90.06 86 ILE A N 1
ATOM 681 C CA . ILE A 1 86 ? -2.850 -12.595 6.218 1.00 90.06 86 ILE A CA 1
ATOM 682 C C . ILE A 1 86 ? -3.967 -13.646 6.255 1.00 90.06 86 ILE A C 1
ATOM 684 O O . ILE A 1 86 ? -3.992 -14.529 5.405 1.00 90.06 86 ILE A O 1
ATOM 688 N N . ASP A 1 87 ? -4.928 -13.516 7.173 1.00 89.62 87 ASP A N 1
ATOM 689 C CA . ASP A 1 87 ? -6.114 -14.388 7.262 1.00 89.62 87 ASP A CA 1
ATOM 690 C C . ASP A 1 87 ? -6.949 -14.393 5.965 1.00 89.62 87 ASP A C 1
ATOM 692 O O . ASP A 1 87 ? -7.598 -15.375 5.619 1.00 89.62 87 ASP A O 1
ATOM 696 N N . ARG A 1 88 ? -6.871 -13.309 5.184 1.00 87.56 88 ARG A N 1
ATOM 697 C CA . ARG A 1 88 ? -7.515 -13.173 3.866 1.00 87.56 88 ARG A CA 1
ATOM 698 C C . ARG A 1 88 ? -6.650 -13.643 2.698 1.00 87.56 88 ARG A C 1
ATOM 700 O O . ARG A 1 88 ? -7.044 -13.455 1.550 1.00 87.56 88 ARG A O 1
ATOM 707 N N . GLY A 1 89 ? -5.491 -14.233 2.977 1.00 85.31 89 GLY A N 1
ATOM 708 C CA . GLY A 1 89 ? -4.592 -14.796 1.975 1.00 85.31 89 GLY A CA 1
ATOM 709 C C . GLY A 1 89 ? -3.639 -13.794 1.323 1.00 85.31 89 GLY A C 1
ATOM 710 O O . GLY A 1 89 ? -3.033 -14.125 0.308 1.00 85.31 89 GLY A O 1
ATOM 711 N N . TYR A 1 90 ? -3.483 -12.581 1.867 1.00 86.38 90 TYR A N 1
ATOM 712 C CA . TYR A 1 90 ? -2.479 -11.644 1.359 1.00 86.38 90 TYR A CA 1
ATOM 713 C C . TYR A 1 90 ? -1.084 -12.002 1.879 1.00 86.38 90 TYR A C 1
ATOM 715 O O . TYR A 1 90 ? -0.859 -12.016 3.092 1.00 86.38 90 TYR A O 1
ATOM 723 N N . ASP A 1 91 ? -0.130 -12.195 0.966 1.00 87.31 91 ASP A N 1
ATOM 724 C CA . ASP A 1 91 ? 1.289 -12.222 1.319 1.00 87.31 91 ASP A CA 1
ATOM 725 C C . ASP A 1 91 ? 1.815 -10.786 1.387 1.00 87.31 91 ASP A C 1
ATOM 727 O O . ASP A 1 91 ? 1.666 -10.015 0.435 1.00 87.31 91 ASP A O 1
ATOM 731 N N . LEU A 1 92 ? 2.386 -10.406 2.531 1.00 89.31 92 LEU A N 1
ATOM 732 C CA . LEU A 1 92 ? 2.791 -9.035 2.827 1.00 89.31 92 LEU A CA 1
ATOM 733 C C . LEU A 1 92 ? 4.308 -8.925 2.922 1.00 89.31 92 LEU A C 1
ATOM 735 O O . LEU A 1 92 ? 4.938 -9.590 3.744 1.00 89.31 92 LEU A O 1
ATOM 739 N N . GLY A 1 93 ? 4.871 -7.992 2.160 1.00 88.56 93 GLY A N 1
ATOM 740 C CA . GLY A 1 93 ? 6.292 -7.664 2.173 1.00 88.56 93 GLY A CA 1
ATOM 741 C C . GLY A 1 93 ? 6.552 -6.172 2.347 1.00 88.56 93 GLY A C 1
ATOM 742 O O . GLY A 1 93 ? 5.637 -5.371 2.580 1.00 88.56 93 GLY A O 1
ATOM 743 N N . ASP A 1 94 ? 7.822 -5.809 2.198 1.00 88.56 94 ASP A N 1
ATOM 744 C CA . ASP A 1 94 ? 8.260 -4.420 2.264 1.00 88.56 94 ASP A CA 1
ATOM 745 C C . ASP A 1 94 ? 7.611 -3.568 1.165 1.00 88.56 94 ASP A C 1
ATOM 747 O O . ASP A 1 94 ? 7.373 -4.058 0.052 1.00 88.56 94 ASP A O 1
ATOM 751 N N . PRO A 1 95 ? 7.297 -2.295 1.464 1.00 89.12 95 PRO A N 1
ATOM 752 C CA . PRO A 1 95 ? 6.664 -1.400 0.509 1.00 89.12 95 PRO A CA 1
ATOM 753 C C . PRO A 1 95 ? 7.517 -1.223 -0.751 1.00 89.12 95 PRO A C 1
ATOM 755 O O . PRO A 1 95 ? 8.745 -1.274 -0.724 1.00 89.12 95 PRO A O 1
ATOM 758 N N . SER A 1 96 ? 6.852 -0.961 -1.873 1.00 89.12 96 SER A N 1
ATOM 759 C CA . SER A 1 96 ? 7.532 -0.549 -3.099 1.00 89.12 96 SER A CA 1
ATOM 760 C C . SER A 1 96 ? 8.248 0.797 -2.900 1.00 89.12 96 SER A C 1
ATOM 762 O O . SER A 1 96 ? 7.831 1.614 -2.070 1.00 89.12 96 SER A O 1
ATOM 764 N N . PRO A 1 97 ? 9.276 1.093 -3.714 1.00 89.88 97 PRO A N 1
ATOM 765 C CA . PRO A 1 97 ? 10.018 2.349 -3.616 1.00 89.88 97 PRO A CA 1
ATOM 766 C C . PRO A 1 97 ? 9.218 3.578 -4.080 1.00 89.88 97 PRO A C 1
ATOM 768 O O . PRO A 1 97 ? 9.707 4.700 -3.979 1.00 89.88 97 PRO A O 1
ATOM 771 N N . VAL A 1 98 ? 7.994 3.408 -4.600 1.00 89.25 98 VAL A N 1
ATOM 772 C CA . VAL A 1 98 ? 7.129 4.542 -4.953 1.00 89.25 98 VAL A CA 1
ATOM 773 C C . VAL A 1 98 ? 6.775 5.288 -3.674 1.00 89.25 98 VAL A C 1
ATOM 775 O O . VAL A 1 98 ? 6.236 4.684 -2.760 1.00 89.25 98 VAL A O 1
ATOM 778 N N . ALA A 1 99 ? 7.046 6.583 -3.546 1.00 88.88 99 ALA A N 1
ATOM 779 C CA . ALA A 1 99 ? 6.614 7.307 -2.348 1.00 88.88 99 ALA A CA 1
ATOM 780 C C . ALA A 1 99 ? 5.072 7.312 -2.218 1.00 88.88 99 ALA A C 1
ATOM 782 O O . ALA A 1 99 ? 4.336 7.021 -3.167 1.00 88.88 99 ALA A O 1
ATOM 783 N N . VAL A 1 100 ? 4.564 7.576 -1.014 1.00 89.25 100 VAL A N 1
ATOM 784 C CA . VAL A 1 100 ? 3.120 7.505 -0.722 1.00 89.25 100 VAL A CA 1
ATOM 785 C C . VAL A 1 100 ? 2.323 8.525 -1.548 1.00 89.25 100 VAL A C 1
ATOM 787 O O .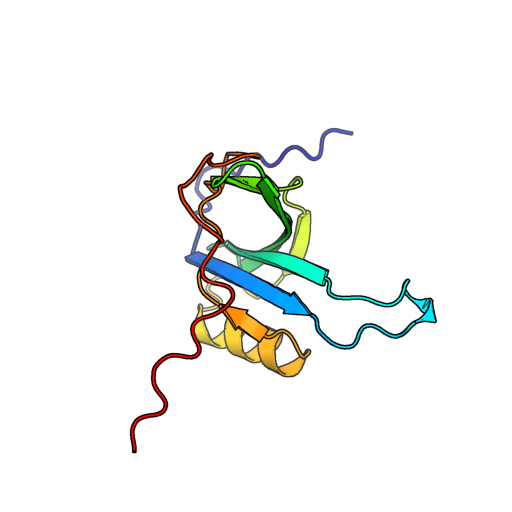 VAL A 1 100 ? 1.218 8.216 -1.991 1.00 89.25 100 VAL A O 1
ATOM 790 N N . ASP A 1 101 ? 2.916 9.691 -1.805 1.00 86.06 101 ASP A N 1
ATOM 791 C CA . ASP A 1 101 ? 2.366 10.827 -2.554 1.00 86.06 101 ASP A CA 1
ATOM 792 C C . ASP A 1 101 ? 2.738 10.820 -4.051 1.00 86.06 101 ASP A C 1
ATOM 794 O O . ASP A 1 101 ? 2.408 11.755 -4.782 1.00 86.06 101 ASP A O 1
ATOM 798 N N . LYS A 1 102 ? 3.446 9.787 -4.525 1.00 87.25 102 LYS A N 1
ATOM 799 C CA . LYS A 1 102 ? 3.875 9.655 -5.925 1.00 87.25 102 LYS A CA 1
ATOM 800 C C . LYS A 1 102 ? 3.197 8.471 -6.604 1.00 87.25 102 LYS A C 1
ATOM 802 O O . LYS A 1 102 ? 2.753 7.519 -5.962 1.00 87.25 102 LYS A O 1
ATOM 807 N N . SER A 1 103 ? 3.166 8.529 -7.932 1.00 88.62 103 SER A N 1
ATOM 808 C CA . SER A 1 103 ? 2.660 7.467 -8.807 1.00 88.62 103 SER A CA 1
ATOM 809 C C . SER A 1 103 ? 3.768 6.696 -9.529 1.00 88.62 103 SER A C 1
ATOM 811 O O . SER A 1 103 ? 3.483 5.681 -10.155 1.00 88.62 103 SER A O 1
ATOM 813 N N . VAL A 1 104 ? 5.026 7.143 -9.465 1.00 90.25 104 VAL A N 1
ATOM 814 C CA . VAL A 1 104 ? 6.160 6.519 -10.167 1.00 90.25 104 VAL A CA 1
ATOM 815 C C . VAL A 1 104 ? 7.413 6.568 -9.293 1.00 90.25 104 VAL A C 1
ATOM 817 O O . VAL A 1 104 ? 7.601 7.524 -8.540 1.00 90.25 104 VAL A O 1
ATOM 820 N N . ALA A 1 105 ? 8.269 5.551 -9.401 1.00 91.06 105 ALA A N 1
ATOM 821 C CA . ALA A 1 105 ? 9.641 5.573 -8.892 1.00 91.06 105 ALA A CA 1
ATOM 822 C C . ALA A 1 105 ? 10.590 4.773 -9.793 1.00 91.06 105 ALA A C 1
ATOM 824 O O . ALA A 1 105 ? 10.177 3.824 -10.464 1.00 91.06 105 ALA A O 1
ATOM 825 N N . GLY A 1 106 ? 11.866 5.150 -9.768 1.00 90.19 106 GLY A N 1
ATOM 826 C CA . GLY A 1 106 ? 12.904 4.645 -10.663 1.00 90.19 106 GLY A CA 1
ATOM 827 C C . GLY A 1 106 ? 13.210 5.620 -11.812 1.00 90.19 106 GLY A C 1
ATOM 828 O O . GLY A 1 106 ? 12.703 6.745 -11.802 1.00 90.19 106 GLY A O 1
ATOM 829 N N . PRO A 1 107 ? 14.026 5.203 -12.796 1.00 92.44 107 PRO A N 1
ATOM 830 C CA . PRO A 1 107 ? 14.606 3.865 -12.930 1.00 92.44 107 PRO A CA 1
ATOM 831 C C . PRO A 1 107 ? 15.580 3.510 -11.796 1.00 92.44 107 PRO A C 1
ATOM 833 O O . PRO A 1 107 ? 16.311 4.360 -11.295 1.00 92.44 107 PRO A O 1
ATOM 836 N N . PHE A 1 108 ? 15.573 2.243 -11.386 1.00 89.69 108 PHE A N 1
ATOM 837 C CA . PHE A 1 108 ? 16.567 1.645 -10.491 1.00 89.69 108 PHE A CA 1
ATOM 838 C C . PHE A 1 108 ? 17.380 0.601 -11.261 1.00 89.69 108 PHE A C 1
ATOM 840 O O . PHE A 1 108 ? 16.803 -0.072 -12.114 1.00 89.69 108 PHE A O 1
ATOM 847 N N . PRO A 1 109 ? 18.675 0.413 -10.975 1.00 88.94 109 PRO A N 1
ATOM 848 C CA . PRO A 1 109 ? 19.454 -0.640 -11.618 1.00 88.94 109 PRO A CA 1
ATOM 849 C C . PRO A 1 109 ? 18.962 -2.037 -11.203 1.00 88.94 109 PRO A C 1
ATOM 851 O O . PRO A 1 109 ? 18.664 -2.274 -10.034 1.00 88.94 109 PRO A O 1
ATOM 854 N N . GLY A 1 110 ? 18.933 -2.975 -12.154 1.00 84.31 110 GLY A N 1
ATOM 855 C CA . GLY A 1 110 ? 18.590 -4.381 -11.915 1.00 84.31 110 GLY A CA 1
ATOM 856 C C . GLY A 1 110 ? 17.088 -4.658 -11.819 1.00 84.31 110 GLY A C 1
ATOM 857 O O . GLY A 1 110 ? 16.263 -3.761 -11.983 1.00 84.31 110 GLY A O 1
ATOM 858 N N . LEU A 1 111 ? 16.736 -5.929 -11.605 1.00 75.38 111 LEU A N 1
ATOM 859 C CA . LEU A 1 111 ? 15.369 -6.354 -11.284 1.00 75.38 111 LEU A CA 1
ATOM 860 C C . LEU A 1 111 ? 15.039 -5.968 -9.836 1.00 75.38 111 LEU A C 1
ATOM 862 O O . LEU A 1 111 ? 15.943 -5.938 -9.002 1.00 75.38 111 LEU A O 1
ATOM 866 N N . PRO A 1 112 ? 13.768 -5.686 -9.504 1.00 66.25 112 PRO A N 1
ATOM 867 C CA . PRO A 1 112 ? 13.419 -5.479 -8.112 1.00 66.25 112 PRO A CA 1
ATOM 868 C C . PRO A 1 112 ? 13.608 -6.788 -7.346 1.00 66.25 112 PRO A C 1
ATOM 870 O O . PRO A 1 112 ? 13.234 -7.842 -7.859 1.00 66.25 112 PRO A O 1
ATOM 873 N N . ASP A 1 113 ? 14.111 -6.719 -6.112 1.00 62.75 113 ASP A N 1
ATOM 874 C CA . ASP A 1 113 ? 14.086 -7.857 -5.190 1.00 62.75 113 ASP A CA 1
ATOM 875 C C . ASP A 1 113 ? 12.619 -8.247 -4.938 1.00 62.75 113 ASP A C 1
ATOM 877 O O . ASP A 1 113 ? 11.874 -7.659 -4.137 1.00 62.75 113 ASP A O 1
ATOM 881 N N . LEU A 1 114 ? 12.155 -9.215 -5.725 1.00 54.91 114 LEU A N 1
ATOM 882 C CA . LEU A 1 114 ? 10.829 -9.793 -5.625 1.00 54.91 114 LEU A CA 1
ATOM 883 C C . LEU A 1 114 ? 10.827 -10.681 -4.389 1.00 54.91 114 LEU A C 1
ATOM 885 O O . LEU A 1 114 ? 11.206 -11.839 -4.452 1.00 54.91 114 LEU A O 1
ATOM 889 N N . PHE A 1 115 ? 10.418 -10.086 -3.269 1.00 52.88 115 PHE A N 1
ATOM 890 C CA . PHE A 1 115 ? 10.169 -10.759 -1.998 1.00 52.88 115 PHE A CA 1
ATOM 891 C C . PHE A 1 115 ? 11.360 -11.624 -1.574 1.00 52.88 115 PHE A C 1
ATOM 893 O O . PHE A 1 115 ? 11.332 -12.847 -1.709 1.00 52.88 115 PHE A O 1
ATOM 900 N N . GLN A 1 116 ? 12.398 -11.006 -1.001 1.00 43.62 116 GLN A N 1
ATOM 901 C CA . GLN A 1 116 ? 13.284 -11.784 -0.142 1.00 43.62 116 GLN A CA 1
ATOM 902 C C . GLN A 1 116 ? 12.409 -12.366 0.977 1.00 43.62 116 GLN A C 1
ATOM 904 O O . GLN A 1 116 ? 12.034 -11.667 1.918 1.00 43.62 116 GLN A O 1
ATOM 909 N N . LYS A 1 117 ? 12.059 -13.656 0.881 1.00 43.16 117 LYS A N 1
ATOM 910 C CA . LYS A 1 117 ? 11.863 -14.447 2.091 1.00 43.16 117 LYS A CA 1
ATOM 911 C C . LYS A 1 117 ? 13.157 -14.240 2.862 1.00 43.16 117 LYS A C 1
ATOM 913 O O . LYS A 1 117 ? 14.218 -14.628 2.373 1.00 43.16 117 LYS A O 1
ATOM 918 N N . GLY A 1 118 ? 13.077 -13.550 3.999 1.00 37.38 118 GLY A N 1
ATOM 919 C CA . GLY A 1 118 ? 14.211 -13.446 4.909 1.00 37.38 118 GLY A CA 1
ATOM 920 C C . GLY A 1 118 ? 14.816 -14.839 5.113 1.00 37.38 118 GLY A C 1
ATOM 921 O O . GLY A 1 118 ? 14.089 -15.834 4.982 1.00 37.38 118 GLY A O 1
ATOM 922 N N . PRO A 1 119 ? 16.132 -14.934 5.362 1.00 33.56 119 PRO A N 1
ATOM 923 C CA . PRO A 1 119 ? 16.818 -16.214 5.417 1.00 33.56 119 PRO A CA 1
ATOM 924 C C . PRO A 1 119 ? 16.042 -17.174 6.317 1.00 33.56 119 PRO A C 1
ATOM 926 O O . PRO A 1 119 ? 15.711 -16.846 7.458 1.00 33.56 119 PRO A O 1
ATOM 929 N N . THR A 1 120 ? 15.720 -18.351 5.780 1.00 43.50 120 THR A N 1
ATOM 930 C CA . THR A 1 120 ? 15.331 -19.490 6.606 1.00 43.50 120 THR A CA 1
ATOM 931 C C . THR A 1 120 ? 16.565 -19.800 7.440 1.00 43.50 120 THR A C 1
ATOM 933 O O . THR A 1 120 ? 17.546 -20.331 6.922 1.00 43.50 120 THR A O 1
ATOM 936 N N . LEU A 1 121 ? 16.576 -19.326 8.684 1.00 37.00 121 LEU A N 1
ATOM 937 C CA . LEU A 1 121 ? 17.614 -19.710 9.627 1.00 37.00 121 LEU A CA 1
ATOM 938 C C . LEU A 1 121 ? 17.496 -21.229 9.862 1.00 37.00 121 LEU A C 1
ATOM 940 O O . LEU A 1 121 ? 16.366 -21.726 9.903 1.00 37.00 121 LEU A O 1
ATOM 944 N N . PRO A 1 122 ? 18.631 -21.947 9.934 1.00 48.81 122 PRO A N 1
ATOM 945 C CA . PRO A 1 122 ? 18.665 -23.390 10.162 1.00 48.81 122 PRO A CA 1
ATOM 946 C C . PRO A 1 122 ? 18.115 -23.788 11.536 1.00 48.81 122 PRO A C 1
ATOM 948 O O . PRO A 1 122 ? 18.200 -22.962 12.477 1.00 48.81 122 PRO A O 1
#

pLDDT: mean 78.73, std 18.5, range [33.56, 94.69]